Protein AF-A0A6L7KIR5-F1 (afdb_monomer_lite)

pLDDT: mean 95.37, std 4.08, range [74.25, 98.44]

Foldseek 3Di:
DKDWDWDFAQQAIKIWIDDPVPDIDIDDRPPRGFGFPDKDDDPVVRDIWTWGDDPPRHTDIDD

Secondary structure (DSSP, 8-state):
--EEEEEEETTEEEEEEESSSSS-EEEEEEGGG--EEEEEEETTTTEEEEEEEETTTEEEEE-

Radius of gyration: 12.35 Å; chains: 1; bounding box: 28×23×33 Å

Sequence (63 aa):
MTVSLLVGTTKGLFQVTSEDRAAWSVDGPHCNLWPINHAIGDAGKGVIWAAGGGDWEGAGVWR

Structure (mmCIF, N/CA/C/O backbone):
data_AF-A0A6L7KIR5-F1
#
_entry.id   AF-A0A6L7KIR5-F1
#
loop_
_atom_site.group_PDB
_atom_site.id
_atom_site.type_symbol
_atom_site.label_atom_id
_atom_site.label_alt_id
_atom_site.label_comp_id
_atom_site.label_asym_id
_atom_site.label_entity_id
_atom_site.label_seq_id
_atom_site.pdbx_PDB_ins_code
_atom_site.Cartn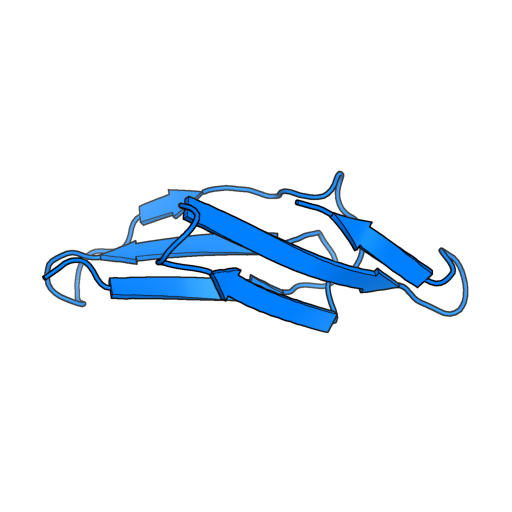_x
_atom_site.Cartn_y
_atom_site.Cartn_z
_atom_site.occupancy
_atom_site.B_iso_or_equiv
_atom_site.auth_seq_id
_atom_site.auth_comp_id
_atom_site.auth_asym_id
_atom_site.auth_atom_id
_atom_site.pdbx_PDB_model_num
ATOM 1 N N . MET A 1 1 ? -15.378 0.587 14.714 1.00 74.25 1 MET A N 1
ATOM 2 C CA . MET A 1 1 ? -15.267 -0.040 13.377 1.00 74.25 1 MET A CA 1
ATOM 3 C C . MET A 1 1 ? -13.956 0.451 12.822 1.00 74.25 1 MET A C 1
ATOM 5 O O . MET A 1 1 ? -13.863 1.641 12.538 1.00 74.25 1 MET A O 1
ATOM 9 N N . THR A 1 2 ? -12.971 -0.433 12.713 1.00 90.38 2 THR A N 1
ATOM 10 C CA . THR A 1 2 ? -11.646 -0.092 12.205 1.00 90.38 2 THR A CA 1
ATOM 11 C C . THR A 1 2 ? -11.755 0.418 10.770 1.00 90.38 2 THR A C 1
ATOM 13 O O . THR A 1 2 ? -12.311 -0.259 9.904 1.00 90.38 2 THR A O 1
ATOM 16 N N . VAL A 1 3 ? -11.246 1.620 10.508 1.00 95.38 3 VAL A N 1
ATOM 17 C CA . VAL A 1 3 ? -11.038 2.123 9.148 1.00 95.38 3 VAL A CA 1
ATOM 18 C C . VAL A 1 3 ? -9.616 1.791 8.717 1.00 95.38 3 VAL A C 1
ATOM 20 O O . VAL A 1 3 ? -8.683 1.884 9.512 1.00 95.38 3 VAL A O 1
ATOM 23 N N . SER A 1 4 ? -9.449 1.415 7.452 1.00 95.56 4 SER A N 1
ATOM 24 C CA . SER A 1 4 ? -8.139 1.237 6.835 1.00 95.56 4 SER A CA 1
ATOM 25 C C . SER A 1 4 ? -8.055 2.076 5.568 1.00 95.56 4 SER A C 1
ATOM 27 O O . SER A 1 4 ? -8.952 2.038 4.727 1.00 95.56 4 SER A O 1
ATOM 29 N N . LEU A 1 5 ? -6.981 2.849 5.457 1.00 97.06 5 LEU A N 1
ATOM 30 C CA . LEU A 1 5 ? -6.613 3.626 4.284 1.00 97.06 5 LEU A CA 1
ATOM 31 C C . LEU A 1 5 ? -5.39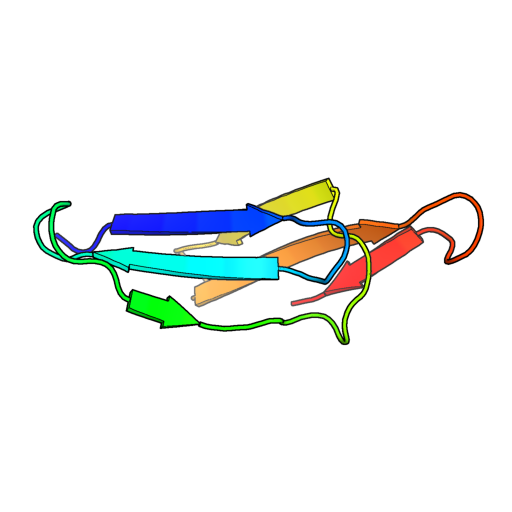2 2.973 3.636 1.00 97.06 5 LEU A C 1
ATOM 33 O O . LEU A 1 5 ? -4.428 2.633 4.324 1.00 97.06 5 LEU A O 1
ATOM 37 N N . LEU A 1 6 ? -5.441 2.818 2.317 1.00 98.06 6 LEU A N 1
ATOM 38 C CA . LEU A 1 6 ? -4.338 2.309 1.509 1.00 98.06 6 LEU A CA 1
ATOM 39 C C . LEU A 1 6 ? -3.688 3.491 0.796 1.00 98.06 6 LEU A C 1
ATOM 41 O O . LEU A 1 6 ? -4.328 4.145 -0.027 1.00 98.06 6 LEU A O 1
ATOM 45 N N . VAL A 1 7 ? -2.438 3.790 1.139 1.00 98.38 7 VAL A N 1
ATOM 46 C CA . VAL A 1 7 ? -1.735 4.984 0.660 1.00 98.38 7 VAL A CA 1
ATOM 47 C C . VAL A 1 7 ? -0.555 4.564 -0.205 1.00 98.38 7 VAL A C 1
ATOM 49 O O . VAL A 1 7 ? 0.500 4.175 0.298 1.00 98.38 7 VAL A O 1
ATOM 52 N N . GLY A 1 8 ? -0.751 4.628 -1.521 1.00 98.00 8 GLY A N 1
ATOM 53 C CA . GLY A 1 8 ? 0.325 4.469 -2.495 1.00 98.00 8 GLY A CA 1
ATOM 54 C C . GLY A 1 8 ? 1.210 5.714 -2.538 1.00 98.00 8 GLY A C 1
ATOM 55 O O . GLY A 1 8 ? 0.714 6.840 -2.583 1.00 98.00 8 GLY A O 1
ATOM 56 N N . THR A 1 9 ? 2.524 5.514 -2.501 1.00 97.75 9 THR A N 1
ATOM 57 C CA . THR A 1 9 ? 3.528 6.582 -2.571 1.00 97.75 9 THR A CA 1
ATOM 58 C C . THR A 1 9 ? 4.593 6.238 -3.606 1.00 97.75 9 THR A C 1
ATOM 60 O O . THR A 1 9 ? 4.649 5.121 -4.117 1.00 97.75 9 THR A O 1
ATOM 63 N N . THR A 1 10 ? 5.524 7.157 -3.861 1.00 96.44 10 THR A N 1
ATOM 64 C CA . THR A 1 10 ? 6.731 6.868 -4.654 1.00 96.44 10 THR A CA 1
ATOM 65 C C . THR A 1 10 ? 7.722 5.927 -3.952 1.00 96.44 10 THR A C 1
ATOM 67 O O .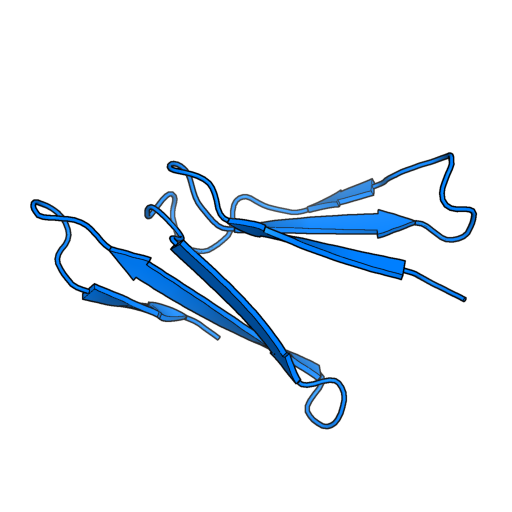 THR A 1 10 ? 8.752 5.597 -4.534 1.00 96.44 10 THR A O 1
ATOM 70 N N . LYS A 1 11 ? 7.452 5.518 -2.704 1.00 96.75 11 LYS A N 1
ATOM 71 C CA . LYS A 1 11 ? 8.323 4.688 -1.856 1.00 96.75 11 LYS A CA 1
ATOM 72 C C . LYS A 1 11 ? 7.599 3.483 -1.254 1.00 96.75 11 LYS A C 1
ATOM 74 O O . LYS A 1 11 ? 7.990 3.004 -0.194 1.00 96.75 11 LYS A O 1
ATOM 79 N N . GLY A 1 12 ? 6.568 2.984 -1.924 1.00 97.44 12 GLY A N 1
ATOM 80 C CA . GLY A 1 12 ? 5.816 1.809 -1.493 1.00 97.44 12 GLY A CA 1
ATOM 81 C C . GLY A 1 12 ? 4.379 2.117 -1.101 1.00 97.44 12 GLY A C 1
ATOM 82 O O . GLY A 1 12 ? 3.898 3.253 -1.200 1.00 97.44 12 GLY A O 1
ATOM 83 N N . LEU A 1 13 ? 3.701 1.065 -0.651 1.00 98.44 13 LEU A N 1
ATOM 84 C CA . LEU A 1 13 ? 2.361 1.122 -0.077 1.00 98.44 13 LEU A CA 1
ATOM 85 C C . LEU A 1 13 ? 2.455 1.215 1.449 1.00 98.44 13 LEU A C 1
ATOM 87 O O . LEU A 1 13 ? 3.199 0.459 2.072 1.00 98.44 13 LEU A O 1
ATOM 91 N N . PHE A 1 14 ? 1.645 2.088 2.038 1.00 98.38 14 PHE A N 1
ATOM 92 C CA . PHE A 1 14 ? 1.422 2.154 3.479 1.00 98.38 14 PHE A CA 1
ATOM 93 C C . PHE A 1 14 ? -0.034 1.832 3.800 1.00 98.38 14 PHE A C 1
ATOM 95 O O . PHE A 1 14 ? -0.948 2.300 3.113 1.00 98.38 14 PHE A O 1
ATOM 102 N N . GLN A 1 15 ? -0.248 1.064 4.865 1.00 97.44 15 GLN A N 1
ATOM 103 C CA . GLN A 1 15 ? -1.568 0.851 5.441 1.00 97.44 15 GLN A CA 1
ATOM 104 C C . GLN A 1 15 ? -1.712 1.737 6.675 1.00 97.44 15 GLN A C 1
ATOM 106 O O . GLN A 1 15 ? -0.909 1.673 7.603 1.00 97.44 15 GLN A O 1
ATOM 111 N N . VAL A 1 16 ? -2.746 2.574 6.680 1.00 98.12 16 VAL A N 1
ATOM 112 C CA . VAL A 1 16 ? -3.019 3.503 7.778 1.00 98.12 16 VAL A CA 1
ATOM 113 C C . VAL A 1 16 ? -4.354 3.125 8.404 1.00 98.12 16 VAL A C 1
ATOM 115 O O . VAL A 1 16 ? -5.381 3.119 7.724 1.00 98.12 16 VAL A O 1
ATOM 118 N N . THR A 1 17 ? -4.348 2.745 9.679 1.00 97.69 17 THR A N 1
ATOM 119 C CA . THR A 1 17 ? -5.526 2.214 10.380 1.00 97.69 17 THR A CA 1
ATOM 120 C C . THR A 1 17 ? -5.920 3.084 11.561 1.00 97.69 17 THR A C 1
ATOM 122 O O . THR A 1 17 ? -5.083 3.746 12.176 1.00 97.69 17 THR A O 1
ATOM 125 N N . SER A 1 18 ? -7.216 3.108 11.867 1.00 98.25 18 SER A N 1
ATOM 126 C CA . SER A 1 18 ? -7.743 3.808 13.036 1.00 98.25 18 SER A CA 1
ATOM 127 C C . SER A 1 18 ? -9.060 3.203 13.506 1.00 98.25 18 SER A C 1
ATOM 129 O O . SER A 1 18 ? -9.881 2.772 12.697 1.00 98.25 18 SER A O 1
ATOM 131 N N . GLU A 1 19 ? -9.276 3.207 14.818 1.00 97.88 19 GLU A N 1
ATOM 132 C CA . GLU A 1 19 ? -10.544 2.807 15.436 1.00 97.88 19 GLU A CA 1
ATOM 133 C C . GLU A 1 19 ? -11.525 3.979 15.592 1.00 97.88 19 GLU A C 1
ATOM 135 O O . GLU A 1 19 ? -12.741 3.780 15.543 1.00 97.88 19 GLU A O 1
ATOM 140 N N . ASP A 1 20 ? -11.003 5.197 15.760 1.00 97.06 20 ASP A N 1
ATOM 141 C CA . ASP A 1 20 ? -11.752 6.407 16.130 1.00 97.06 20 ASP A CA 1
ATOM 142 C C . ASP A 1 20 ? -11.640 7.551 15.105 1.00 97.06 20 ASP A C 1
ATOM 144 O O . ASP A 1 20 ? -12.293 8.583 15.246 1.00 97.06 20 ASP A O 1
ATOM 148 N N . ARG A 1 21 ? -10.849 7.356 14.042 1.00 96.12 21 ARG A N 1
ATOM 149 C CA . ARG A 1 21 ? -10.488 8.338 13.003 1.00 96.12 21 ARG A CA 1
ATOM 150 C C . ARG A 1 21 ? -9.710 9.556 13.518 1.00 96.12 21 ARG A C 1
ATOM 152 O O . ARG A 1 21 ? -9.559 10.526 12.775 1.00 96.12 21 ARG A O 1
ATOM 159 N N . ALA A 1 22 ? -9.192 9.507 14.743 1.00 96.19 22 ALA A N 1
ATOM 160 C CA . ALA A 1 22 ? -8.403 10.566 15.366 1.00 96.19 22 ALA A CA 1
ATOM 161 C C . ALA A 1 22 ? -6.967 10.104 15.644 1.00 96.19 22 ALA A C 1
ATOM 163 O O . ALA A 1 22 ? -6.018 10.786 15.253 1.00 96.19 22 ALA A O 1
ATOM 164 N N . ALA A 1 23 ? -6.802 8.933 16.262 1.00 96.81 23 ALA A N 1
ATOM 165 C CA . ALA A 1 23 ? -5.513 8.283 16.449 1.00 96.81 23 ALA A CA 1
ATOM 166 C C . ALA A 1 23 ? -5.265 7.288 15.313 1.00 96.81 23 ALA A C 1
ATOM 168 O O . ALA A 1 23 ? -6.123 6.461 14.999 1.00 96.81 23 ALA A O 1
ATOM 169 N N . TRP A 1 24 ? -4.086 7.360 14.698 1.00 97.88 24 TRP A N 1
ATOM 170 C CA . TRP A 1 24 ? -3.751 6.561 13.522 1.00 97.88 24 TRP A CA 1
ATOM 171 C C . TRP A 1 24 ? -2.487 5.743 13.759 1.00 97.88 24 TRP A C 1
ATOM 173 O O . TRP A 1 24 ? -1.509 6.236 14.321 1.00 97.88 24 TRP A O 1
ATOM 183 N N . SER A 1 25 ? -2.504 4.497 13.301 1.00 98.38 25 SER A N 1
ATOM 184 C CA . SER A 1 25 ? -1.327 3.635 13.206 1.00 98.38 25 SER A CA 1
ATOM 185 C C . SER A 1 25 ? -0.919 3.490 11.746 1.00 98.38 25 SER A C 1
ATOM 187 O O . SER A 1 25 ? -1.773 3.443 10.862 1.00 98.38 25 SER A O 1
ATOM 189 N N . VAL A 1 26 ? 0.388 3.443 11.497 1.00 98.31 26 VAL A N 1
ATOM 190 C CA . VAL A 1 26 ? 0.968 3.351 10.153 1.00 98.31 26 VAL A CA 1
ATOM 191 C C . VAL A 1 26 ? 1.811 2.089 10.071 1.00 98.31 26 VAL A C 1
ATOM 193 O O . VAL A 1 26 ? 2.662 1.864 10.929 1.00 98.31 26 VAL A O 1
ATOM 196 N N . ASP A 1 27 ? 1.582 1.303 9.026 1.00 97.56 27 ASP A N 1
ATOM 197 C CA . ASP A 1 27 ? 2.335 0.097 8.695 1.00 97.56 27 ASP A CA 1
ATOM 198 C C . ASP A 1 27 ? 2.880 0.176 7.257 1.00 97.56 27 ASP A C 1
ATOM 200 O O . ASP A 1 27 ? 2.223 0.714 6.359 1.00 97.56 27 ASP A O 1
ATOM 204 N N . GLY A 1 28 ? 4.097 -0.330 7.047 1.00 96.44 28 GLY A N 1
ATOM 205 C CA . GLY A 1 28 ? 4.867 -0.216 5.801 1.00 96.44 28 GLY A CA 1
ATOM 206 C C . GLY A 1 28 ? 6.256 0.429 5.990 1.00 96.44 28 GLY A C 1
ATOM 207 O O . GLY A 1 28 ? 6.686 0.648 7.125 1.00 96.44 28 GLY A O 1
ATOM 208 N N . PRO A 1 29 ? 6.977 0.762 4.899 1.00 97.31 29 PRO A N 1
ATOM 209 C CA . PRO A 1 29 ? 6.574 0.605 3.502 1.00 97.31 29 PRO A CA 1
ATOM 210 C C . PRO A 1 29 ? 6.563 -0.857 3.050 1.00 97.31 29 PRO A C 1
ATOM 212 O O . PRO A 1 29 ? 7.525 -1.597 3.251 1.00 97.31 29 PRO A O 1
ATOM 215 N N . HIS A 1 30 ? 5.500 -1.238 2.350 1.00 97.19 30 HIS A N 1
ATOM 216 C CA . HIS A 1 30 ? 5.407 -2.504 1.624 1.00 97.19 30 HIS A CA 1
ATOM 217 C C . HIS A 1 30 ? 5.925 -2.356 0.187 1.00 97.19 30 HIS A C 1
ATOM 219 O O . HIS A 1 30 ? 6.230 -1.255 -0.276 1.00 97.19 30 HIS A O 1
ATOM 225 N N . CYS A 1 31 ? 6.007 -3.475 -0.539 1.00 96.62 31 CYS A N 1
ATOM 226 C CA . CYS A 1 31 ? 6.400 -3.515 -1.956 1.00 96.62 31 CYS A CA 1
ATOM 227 C C . CYS A 1 31 ? 7.850 -3.068 -2.227 1.00 96.62 31 CYS A C 1
ATOM 229 O O . CYS A 1 31 ? 8.150 -2.557 -3.301 1.00 96.62 31 CYS A O 1
ATOM 231 N N . ASN A 1 32 ? 8.765 -3.271 -1.269 1.00 95.12 32 ASN A N 1
ATOM 232 C CA . ASN A 1 32 ? 10.209 -3.046 -1.438 1.00 95.12 32 ASN A CA 1
ATOM 233 C C . ASN A 1 32 ? 10.561 -1.667 -2.029 1.00 95.12 32 ASN A C 1
ATOM 235 O O . ASN A 1 32 ? 11.427 -1.560 -2.895 1.00 95.12 32 ASN A O 1
ATOM 239 N N . LEU A 1 33 ? 9.878 -0.617 -1.564 1.00 94.69 33 LEU A N 1
ATOM 240 C CA . LEU A 1 33 ? 10.079 0.775 -1.986 1.00 94.69 33 LEU A CA 1
ATOM 241 C C . LEU A 1 33 ? 9.727 1.090 -3.451 1.00 94.69 33 LEU A C 1
ATOM 243 O O . LEU A 1 33 ? 10.099 2.161 -3.933 1.00 94.69 33 LEU A O 1
ATOM 247 N N . TRP A 1 34 ? 8.996 0.214 -4.147 1.00 96.50 34 TRP A N 1
ATOM 248 C CA . TRP A 1 34 ? 8.482 0.522 -5.484 1.00 96.50 34 TRP A CA 1
ATOM 249 C C . TRP A 1 34 ? 7.441 1.646 -5.446 1.00 96.50 34 TRP A C 1
ATOM 251 O O . TRP A 1 34 ? 6.646 1.707 -4.505 1.00 96.50 34 TRP A O 1
ATOM 261 N N . PRO A 1 35 ? 7.379 2.514 -6.468 1.00 97.06 35 PRO A N 1
ATOM 262 C CA . PRO A 1 35 ? 6.268 3.442 -6.621 1.00 97.06 35 PRO A CA 1
ATOM 263 C C . PRO A 1 35 ? 4.949 2.677 -6.746 1.00 97.06 35 PRO A C 1
ATOM 265 O O . PRO A 1 35 ? 4.815 1.824 -7.618 1.00 97.06 35 PRO A O 1
ATOM 268 N N . ILE A 1 36 ? 3.972 2.986 -5.893 1.00 98.19 36 ILE A N 1
ATOM 269 C CA . ILE A 1 36 ? 2.631 2.396 -5.935 1.00 98.19 36 ILE A CA 1
ATOM 270 C C . ILE A 1 36 ? 1.636 3.460 -6.381 1.00 98.19 36 ILE A C 1
ATOM 272 O O . ILE A 1 36 ? 1.424 4.459 -5.694 1.00 98.19 36 ILE A O 1
ATOM 276 N N . ASN A 1 37 ? 1.010 3.227 -7.534 1.00 97.06 37 ASN A N 1
ATOM 277 C CA . ASN A 1 37 ? 0.060 4.152 -8.153 1.00 97.06 37 ASN A CA 1
ATOM 278 C C . ASN A 1 37 ? -1.383 3.848 -7.740 1.00 97.06 37 ASN A C 1
ATOM 280 O O . ASN A 1 37 ? -2.217 4.751 -7.703 1.00 97.06 37 ASN A O 1
ATOM 284 N N . HIS A 1 38 ? -1.690 2.583 -7.443 1.00 97.75 38 HIS A N 1
ATOM 285 C CA . HIS A 1 38 ? -3.026 2.168 -7.036 1.00 97.75 38 HIS A CA 1
ATOM 286 C C . HIS A 1 38 ? -2.979 0.963 -6.096 1.00 97.75 38 HIS A C 1
ATOM 288 O O . HIS A 1 38 ? -2.143 0.077 -6.254 1.00 97.75 38 HIS A O 1
ATOM 294 N N . ALA A 1 39 ? -3.899 0.907 -5.134 1.00 98.00 39 ALA A N 1
ATOM 295 C CA . ALA A 1 39 ? -4.076 -0.255 -4.275 1.00 98.00 39 ALA A CA 1
ATOM 296 C C . ALA A 1 39 ? -5.552 -0.456 -3.923 1.00 98.00 39 ALA A C 1
ATOM 298 O O . ALA A 1 39 ? -6.284 0.517 -3.733 1.00 98.00 39 ALA A O 1
ATOM 299 N N . ILE A 1 40 ? -5.976 -1.716 -3.820 1.00 97.38 40 ILE A N 1
ATOM 300 C CA . ILE A 1 40 ? -7.341 -2.103 -3.451 1.00 97.38 40 ILE A CA 1
ATOM 301 C C . ILE A 1 40 ? -7.320 -3.227 -2.41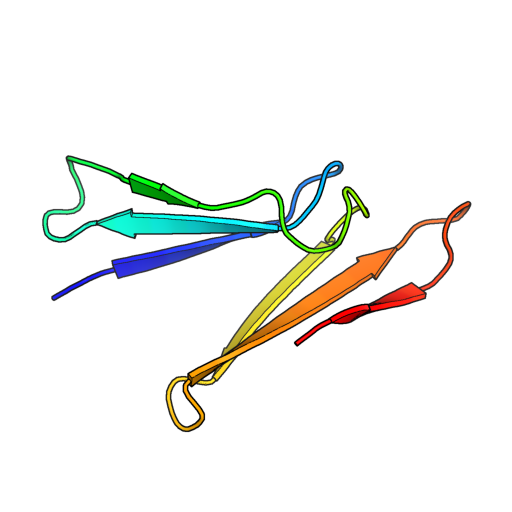6 1.00 97.38 40 ILE A C 1
ATOM 303 O O . ILE A 1 40 ? -6.518 -4.154 -2.506 1.00 97.38 40 ILE A O 1
ATOM 307 N N . GLY A 1 41 ? -8.221 -3.156 -1.438 1.00 94.94 41 GLY A N 1
ATOM 308 C CA . GLY A 1 41 ? -8.439 -4.233 -0.473 1.00 94.94 41 GLY A CA 1
ATOM 309 C C . GLY A 1 41 ? -9.556 -5.173 -0.929 1.00 94.94 41 GLY A C 1
ATOM 310 O O . GLY A 1 41 ? -10.631 -4.714 -1.308 1.00 94.94 41 GLY A O 1
ATOM 311 N N . ASP A 1 42 ? -9.325 -6.481 -0.846 1.00 92.88 42 ASP A N 1
ATOM 312 C CA . ASP A 1 42 ? -10.345 -7.527 -0.964 1.00 92.88 42 ASP A CA 1
ATOM 313 C C . ASP A 1 42 ? -10.680 -8.046 0.441 1.00 92.88 42 ASP A C 1
ATO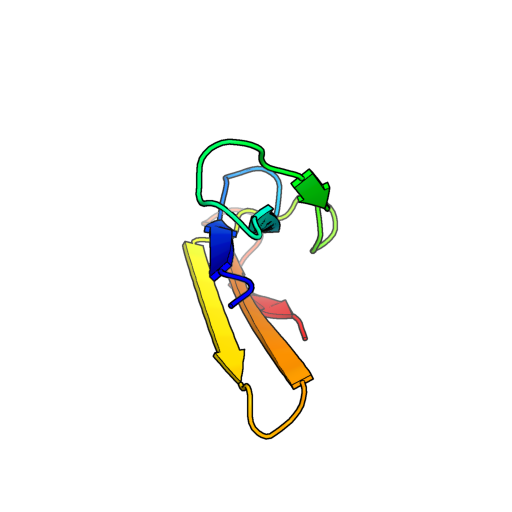M 315 O O . ASP A 1 42 ? -10.015 -8.937 0.980 1.00 92.88 42 ASP A O 1
ATOM 319 N N . ALA A 1 43 ? -11.723 -7.473 1.046 1.00 86.44 43 ALA A N 1
ATOM 320 C CA . ALA A 1 43 ? -12.159 -7.845 2.391 1.00 86.44 43 ALA A CA 1
ATOM 321 C C . ALA A 1 43 ? -12.651 -9.300 2.482 1.00 86.44 43 ALA A C 1
ATOM 323 O O . ALA A 1 43 ? -12.560 -9.905 3.546 1.00 86.44 43 ALA A O 1
ATOM 324 N N . GLY A 1 44 ? -13.140 -9.880 1.378 1.00 91.81 44 GLY A N 1
ATOM 325 C CA . GLY A 1 44 ? -13.593 -11.272 1.345 1.00 91.81 44 GLY A CA 1
ATOM 326 C C . GLY A 1 44 ? -12.443 -12.276 1.426 1.00 91.81 44 GLY A C 1
ATOM 327 O O . GLY A 1 44 ? -12.651 -13.407 1.860 1.00 91.81 44 GLY A O 1
ATOM 328 N N . LYS A 1 45 ? -11.231 -11.868 1.030 1.00 90.31 45 LYS A N 1
ATOM 329 C CA . LYS A 1 45 ? -10.030 -12.719 1.027 1.00 90.31 45 LYS A CA 1
ATOM 330 C C . LYS A 1 45 ? -8.958 -12.289 2.024 1.00 90.31 45 LYS A C 1
ATOM 332 O O . LYS A 1 45 ? -8.008 -13.038 2.222 1.00 90.31 45 LYS A O 1
ATOM 337 N N . GLY A 1 46 ? -9.090 -11.111 2.633 1.00 90.88 46 GLY A N 1
ATOM 338 C CA . GLY A 1 46 ? -8.072 -10.553 3.525 1.00 90.88 46 GLY A CA 1
ATOM 339 C C . GLY A 1 46 ? -6.769 -10.214 2.797 1.00 90.88 46 GLY A C 1
ATOM 340 O O . GLY A 1 46 ? -5.695 -10.400 3.358 1.00 90.88 46 GLY A O 1
ATOM 341 N N . VAL A 1 47 ? -6.858 -9.769 1.539 1.00 94.31 47 VAL A N 1
ATOM 342 C CA . VAL A 1 47 ? -5.699 -9.470 0.678 1.00 94.31 47 VAL A CA 1
ATOM 343 C C . VAL A 1 47 ? -5.746 -8.014 0.236 1.00 94.31 47 VAL A C 1
ATOM 345 O O . VAL A 1 47 ? -6.825 -7.476 -0.018 1.00 94.31 47 VAL A O 1
ATOM 348 N N . ILE A 1 48 ? -4.580 -7.387 0.098 1.00 96.50 48 ILE A N 1
ATOM 349 C CA . ILE A 1 48 ? -4.437 -6.079 -0.539 1.00 96.50 48 ILE A CA 1
ATOM 350 C C . ILE A 1 48 ? -3.661 -6.267 -1.836 1.00 96.50 48 ILE A C 1
ATOM 352 O O . ILE A 1 48 ? -2.551 -6.780 -1.832 1.00 96.50 48 ILE A O 1
ATOM 356 N N . TRP A 1 49 ? -4.234 -5.819 -2.946 1.00 97.56 49 TRP A N 1
ATOM 357 C CA . TRP A 1 49 ? -3.534 -5.766 -4.222 1.00 97.56 49 TRP A CA 1
ATOM 358 C C . TRP A 1 49 ? -2.935 -4.383 -4.402 1.00 97.56 49 TRP A C 1
ATOM 360 O O . TRP A 1 49 ? -3.658 -3.389 -4.320 1.00 97.56 49 TRP A O 1
ATOM 370 N N . ALA A 1 50 ? -1.636 -4.317 -4.674 1.00 98.19 50 ALA A N 1
ATOM 371 C CA . ALA A 1 50 ? -0.939 -3.075 -4.983 1.00 98.19 50 ALA A CA 1
ATOM 372 C C . ALA A 1 50 ? -0.402 -3.146 -6.411 1.00 98.19 50 ALA A C 1
ATOM 374 O O . ALA A 1 50 ? 0.283 -4.104 -6.759 1.00 98.19 50 ALA A O 1
ATOM 375 N N . ALA A 1 51 ? -0.714 -2.146 -7.229 1.00 98.00 51 ALA A N 1
ATOM 376 C CA . ALA A 1 51 ? -0.192 -1.990 -8.577 1.00 98.00 51 ALA A CA 1
ATOM 377 C C . ALA A 1 51 ? 0.669 -0.729 -8.638 1.00 98.00 51 ALA A C 1
ATOM 379 O O . ALA A 1 51 ? 0.282 0.350 -8.173 1.00 98.00 51 ALA A O 1
ATOM 380 N N . GLY A 1 52 ? 1.855 -0.887 -9.202 1.00 97.06 52 GLY A N 1
ATOM 381 C CA . GLY A 1 52 ? 2.886 0.130 -9.170 1.00 97.06 52 GLY A CA 1
ATOM 382 C C . GLY A 1 52 ? 3.800 0.056 -10.372 1.00 97.06 52 GLY A C 1
ATOM 383 O O . GLY A 1 52 ? 3.796 -0.930 -11.113 1.00 97.06 52 GLY A O 1
ATOM 384 N N . GLY A 1 53 ? 4.581 1.107 -10.559 1.00 94.75 53 GLY A N 1
ATOM 385 C CA . GLY A 1 53 ? 5.540 1.174 -11.641 1.00 94.75 53 GLY A CA 1
ATOM 386 C C . GLY A 1 53 ? 5.862 2.580 -12.104 1.00 94.75 53 GLY A C 1
ATOM 387 O O . GLY A 1 53 ? 5.311 3.577 -11.632 1.00 94.75 53 GLY A O 1
ATOM 388 N N . GLY A 1 54 ? 6.765 2.628 -13.070 1.00 92.00 54 GLY A N 1
ATOM 389 C CA . GLY A 1 54 ? 7.217 3.844 -13.722 1.00 92.00 54 GLY A CA 1
ATOM 390 C C . GLY A 1 54 ? 8.018 3.522 -14.976 1.00 92.00 54 GLY A C 1
ATOM 391 O O . GLY A 1 54 ? 8.230 2.356 -15.311 1.00 92.00 54 GLY A O 1
ATOM 392 N N . ASP A 1 55 ? 8.488 4.565 -15.656 1.00 91.94 55 ASP A N 1
ATOM 393 C CA . ASP A 1 55 ? 9.294 4.421 -16.874 1.00 91.94 55 ASP A CA 1
ATOM 394 C C . ASP A 1 55 ? 10.619 3.680 -16.625 1.00 91.94 55 ASP A C 1
ATOM 396 O O . ASP A 1 55 ? 11.189 3.105 -17.551 1.00 91.94 55 ASP A O 1
ATOM 400 N N . TRP A 1 56 ? 11.111 3.684 -15.381 1.00 86.69 56 TRP A N 1
ATOM 401 C CA . TRP A 1 56 ? 12.339 2.996 -14.989 1.00 86.69 56 TRP A CA 1
ATOM 402 C C . TRP A 1 56 ? 12.079 1.567 -14.510 1.00 86.69 56 TRP A C 1
ATOM 404 O O . TRP A 1 56 ? 12.705 0.620 -14.982 1.00 86.69 56 TRP A O 1
ATOM 414 N N . GLU A 1 57 ? 11.161 1.399 -13.562 1.00 84.38 57 GLU A N 1
ATOM 415 C CA . GLU A 1 57 ? 10.913 0.117 -12.908 1.00 84.38 57 GLU A CA 1
ATOM 416 C C . GLU A 1 57 ? 10.049 -0.829 -13.763 1.00 84.38 57 GLU A C 1
ATOM 418 O O . GLU A 1 57 ? 10.057 -2.040 -13.550 1.00 84.38 57 GLU A O 1
ATOM 423 N N . GLY A 1 58 ? 9.322 -0.309 -14.757 1.00 92.00 58 GLY A N 1
ATOM 424 C CA . GLY A 1 58 ? 8.274 -1.054 -15.453 1.00 92.00 58 GLY A CA 1
ATOM 425 C C . GLY A 1 58 ? 7.042 -1.247 -14.564 1.00 92.00 58 GLY A C 1
ATOM 426 O O . GLY A 1 58 ? 6.899 -0.586 -13.539 1.00 92.00 58 GLY A O 1
ATOM 427 N N . ALA A 1 59 ? 6.122 -2.132 -14.956 1.00 95.31 59 ALA A N 1
ATOM 428 C CA . ALA A 1 59 ? 4.894 -2.397 -14.201 1.00 95.31 59 ALA A CA 1
ATOM 429 C C . ALA A 1 59 ? 5.034 -3.624 -13.283 1.00 95.31 59 ALA A C 1
ATOM 431 O O . ALA A 1 59 ? 5.564 -4.656 -13.696 1.00 95.31 59 ALA A O 1
ATOM 432 N N . GLY A 1 60 ? 4.492 -3.535 -12.067 1.00 96.25 60 GLY A N 1
ATOM 433 C CA . GLY A 1 60 ? 4.476 -4.616 -11.081 1.00 96.25 60 GLY A CA 1
ATOM 434 C C . GLY A 1 60 ? 3.166 -4.690 -10.291 1.00 96.25 60 GLY A C 1
ATOM 435 O O . GLY A 1 60 ? 2.450 -3.695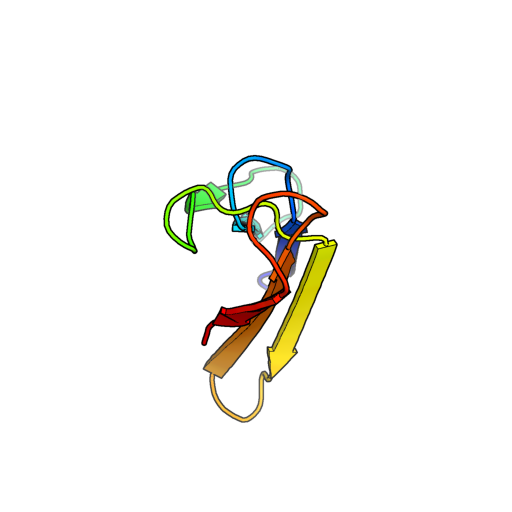 -10.144 1.00 96.25 60 GLY A O 1
ATOM 436 N N . VAL A 1 61 ? 2.852 -5.890 -9.787 1.00 97.06 61 VAL A N 1
ATOM 437 C CA . VAL A 1 61 ? 1.691 -6.153 -8.921 1.00 97.06 61 VAL A CA 1
ATOM 438 C C . VAL A 1 61 ? 2.110 -7.007 -7.722 1.00 97.06 61 VAL A C 1
ATOM 440 O O . VAL A 1 61 ? 2.781 -8.025 -7.888 1.00 97.06 61 VAL A O 1
ATOM 443 N N . TRP A 1 62 ? 1.673 -6.610 -6.526 1.00 96.62 62 TRP A N 1
ATOM 444 C CA . TRP A 1 62 ? 1.904 -7.300 -5.250 1.00 96.62 62 TRP A CA 1
ATOM 445 C C . TRP A 1 62 ? 0.584 -7.728 -4.602 1.00 96.62 62 TRP A C 1
ATOM 447 O O . TRP A 1 62 ? -0.473 -7.173 -4.919 1.00 96.62 62 TRP A O 1
ATOM 457 N N . ARG A 1 63 ? 0.677 -8.705 -3.691 1.00 93.38 63 ARG A N 1
ATOM 458 C CA . ARG A 1 63 ? -0.416 -9.226 -2.862 1.00 93.38 63 ARG A CA 1
ATOM 459 C C . ARG A 1 63 ? -0.000 -9.318 -1.400 1.00 93.38 63 ARG A C 1
ATOM 461 O O . ARG A 1 63 ? 1.213 -9.556 -1.191 1.00 93.38 63 ARG A O 1
#